Protein AF-A0A2W6RPC5-F1 (afdb_monomer)

Mean predicted aligned error: 13.51 Å

Structure (mmCIF, N/CA/C/O backbone):
data_AF-A0A2W6RPC5-F1
#
_entry.id   AF-A0A2W6RPC5-F1
#
loop_
_atom_site.group_PDB
_atom_site.id
_atom_site.type_symbol
_atom_site.label_atom_id
_atom_site.label_alt_id
_atom_site.label_comp_id
_atom_site.label_asym_id
_atom_site.label_entity_id
_atom_site.label_seq_id
_atom_site.pdbx_PDB_ins_code
_atom_site.Cartn_x
_atom_site.Cartn_y
_atom_site.Cartn_z
_atom_site.occupancy
_atom_site.B_iso_or_equiv
_atom_site.auth_seq_id
_atom_site.auth_comp_id
_atom_site.auth_asym_id
_atom_site.auth_atom_id
_atom_site.pdbx_PDB_model_num
ATOM 1 N N . MET A 1 1 ? 62.643 -22.794 -5.405 1.00 46.41 1 MET A N 1
ATOM 2 C CA . MET A 1 1 ? 61.440 -23.040 -6.233 1.00 46.41 1 MET A CA 1
ATOM 3 C C . MET A 1 1 ? 60.280 -23.448 -5.331 1.00 46.41 1 MET A C 1
ATOM 5 O O . MET A 1 1 ? 60.248 -24.604 -4.944 1.00 46.41 1 MET A O 1
ATOM 9 N N . LYS A 1 2 ? 59.415 -22.513 -4.904 1.00 47.59 2 LYS A N 1
ATOM 10 C CA . LYS A 1 2 ? 58.108 -22.768 -4.243 1.00 47.59 2 LYS A CA 1
ATOM 11 C C . LYS A 1 2 ? 57.460 -21.427 -3.851 1.00 47.59 2 LYS A C 1
ATOM 13 O O . LYS A 1 2 ? 57.231 -21.134 -2.689 1.00 47.59 2 LYS A O 1
ATOM 18 N N . ALA A 1 3 ? 57.231 -20.569 -4.838 1.00 52.50 3 ALA A N 1
ATOM 19 C CA . ALA A 1 3 ? 56.497 -19.318 -4.666 1.00 52.50 3 ALA A CA 1
ATOM 20 C C . ALA A 1 3 ? 55.527 -19.200 -5.843 1.00 52.50 3 ALA A C 1
ATOM 22 O O . ALA A 1 3 ? 55.851 -18.570 -6.840 1.00 52.50 3 ALA A O 1
ATOM 23 N N . ALA A 1 4 ? 54.409 -19.930 -5.797 1.00 54.69 4 ALA A N 1
ATOM 24 C CA . ALA A 1 4 ? 53.436 -19.895 -6.897 1.00 54.69 4 ALA A CA 1
ATOM 25 C C . ALA A 1 4 ? 51.991 -20.285 -6.532 1.00 54.69 4 ALA A C 1
ATOM 27 O O . ALA A 1 4 ? 51.153 -20.323 -7.422 1.00 54.69 4 ALA A O 1
ATOM 28 N N . LEU A 1 5 ? 51.657 -20.579 -5.269 1.00 53.16 5 LEU A N 1
ATOM 29 C CA . LEU A 1 5 ? 50.333 -21.143 -4.937 1.00 53.16 5 LEU A CA 1
ATOM 30 C C . LEU A 1 5 ? 49.415 -20.233 -4.110 1.00 53.16 5 LEU A C 1
ATOM 32 O O . LEU A 1 5 ? 48.334 -20.660 -3.730 1.00 53.16 5 LEU A O 1
ATOM 36 N N . LEU A 1 6 ? 49.791 -18.976 -3.863 1.00 52.06 6 LEU A N 1
ATOM 37 C CA . LEU A 1 6 ? 48.990 -18.061 -3.030 1.00 52.06 6 LEU A CA 1
ATOM 38 C C . LEU A 1 6 ? 48.112 -17.072 -3.819 1.00 52.06 6 LEU A C 1
ATOM 40 O O . LEU A 1 6 ? 47.430 -16.258 -3.210 1.00 52.06 6 LEU A O 1
ATOM 44 N N . LEU A 1 7 ? 48.088 -17.135 -5.155 1.00 53.97 7 LEU A N 1
ATOM 45 C CA . LEU A 1 7 ? 47.388 -16.141 -5.990 1.00 53.97 7 LEU A CA 1
ATOM 46 C C . LEU A 1 7 ? 46.000 -16.571 -6.501 1.00 53.97 7 LEU A C 1
ATOM 48 O O . LEU A 1 7 ? 45.325 -15.780 -7.150 1.00 53.97 7 LEU A O 1
ATOM 52 N N . LEU A 1 8 ? 45.530 -17.782 -6.185 1.00 52.47 8 LEU A N 1
ATOM 53 C CA . LEU A 1 8 ? 44.227 -18.288 -6.656 1.00 52.47 8 LEU A CA 1
ATOM 54 C C . LEU A 1 8 ? 43.038 -17.954 -5.731 1.00 52.47 8 LEU A C 1
ATOM 56 O O . LEU A 1 8 ? 41.902 -18.264 -6.069 1.00 52.47 8 LEU A O 1
ATOM 60 N N 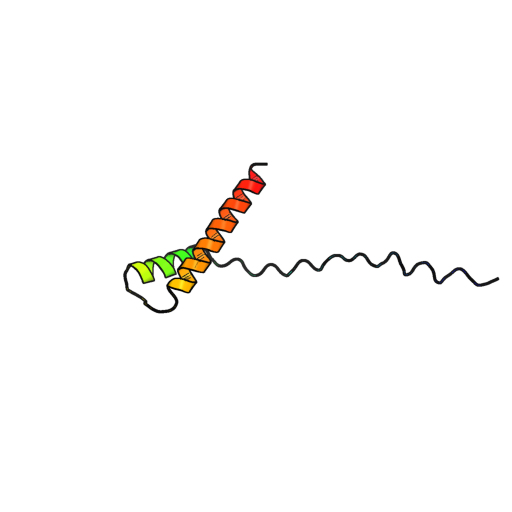. GLY A 1 9 ? 43.269 -17.289 -4.594 1.00 49.78 9 GLY A N 1
ATOM 61 C CA . GLY A 1 9 ? 42.210 -16.908 -3.646 1.00 49.78 9 GLY A CA 1
ATOM 62 C C . GLY A 1 9 ? 41.489 -15.586 -3.949 1.00 49.78 9 GLY A C 1
ATOM 63 O O . GLY A 1 9 ? 40.529 -15.257 -3.264 1.00 49.78 9 GLY A O 1
ATOM 64 N N . LEU A 1 10 ? 41.933 -14.816 -4.949 1.00 51.94 10 LEU A N 1
ATOM 65 C CA . LEU A 1 10 ? 41.431 -13.455 -5.219 1.00 51.94 10 LEU A CA 1
ATOM 66 C C . LEU A 1 10 ? 40.330 -13.377 -6.291 1.00 51.94 10 LEU A C 1
ATOM 68 O O . LEU A 1 10 ? 39.809 -12.297 -6.543 1.00 51.94 10 LEU A O 1
ATOM 72 N N . LEU A 1 11 ? 39.947 -14.505 -6.900 1.00 52.91 11 LEU A N 1
ATOM 73 C CA . LEU A 1 11 ? 38.870 -14.576 -7.903 1.00 52.91 11 LEU A CA 1
ATOM 74 C C . LEU A 1 11 ? 37.606 -15.290 -7.390 1.00 52.91 11 LEU A C 1
ATOM 76 O O . LEU A 1 11 ? 36.603 -15.336 -8.093 1.00 52.91 11 LEU A O 1
ATOM 80 N N . ALA A 1 12 ? 37.626 -15.807 -6.157 1.00 51.78 12 ALA A N 1
ATOM 81 C CA . ALA A 1 12 ? 36.478 -16.457 -5.516 1.00 51.78 12 ALA A CA 1
ATOM 82 C C . ALA A 1 12 ? 35.613 -15.487 -4.688 1.00 51.78 12 ALA A C 1
ATOM 84 O O . ALA A 1 12 ? 34.795 -15.910 -3.881 1.00 51.78 12 ALA A O 1
ATOM 85 N N . GLY A 1 13 ? 35.783 -14.181 -4.886 1.00 46.62 13 GLY A N 1
ATOM 86 C CA . GLY A 1 13 ? 34.889 -13.158 -4.357 1.00 46.62 13 GLY A CA 1
ATOM 87 C C . GLY A 1 13 ? 33.808 -12.801 -5.367 1.00 46.62 13 GLY A C 1
ATOM 88 O O . GLY A 1 13 ? 33.648 -11.626 -5.684 1.00 46.62 13 GLY A O 1
ATOM 89 N N . CYS A 1 14 ? 33.100 -13.803 -5.903 1.00 54.19 14 CYS A N 1
ATOM 90 C CA . CYS A 1 14 ? 31.7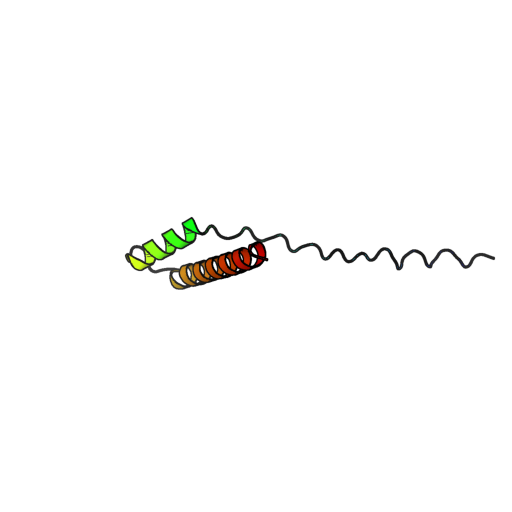53 -13.595 -6.427 1.00 54.19 14 CYS A CA 1
ATOM 91 C C . CYS A 1 14 ? 30.928 -13.024 -5.274 1.00 54.19 14 CYS A C 1
ATOM 93 O O . CYS A 1 14 ? 30.396 -13.758 -4.447 1.00 54.19 14 CYS A O 1
ATOM 95 N N . GLY A 1 15 ? 30.874 -11.697 -5.187 1.00 48.25 15 GLY A N 1
ATOM 96 C CA . GLY A 1 15 ? 29.869 -10.995 -4.412 1.00 48.25 15 GLY A CA 1
ATOM 97 C C . GLY A 1 15 ? 28.532 -11.167 -5.116 1.00 48.25 15 GLY A C 1
ATOM 98 O O . GLY A 1 15 ? 27.983 -10.196 -5.631 1.00 48.25 15 GLY A O 1
ATOM 99 N N . GLU A 1 16 ? 28.029 -12.403 -5.179 1.00 52.34 16 GLU A N 1
ATOM 100 C CA . GLU A 1 16 ? 26.600 -12.641 -5.299 1.00 52.34 16 GLU A CA 1
ATOM 101 C C . GLU A 1 16 ? 26.014 -11.953 -4.078 1.00 52.34 16 GLU A C 1
ATOM 103 O O . GLU A 1 16 ? 26.103 -12.424 -2.946 1.00 52.34 16 GLU A O 1
ATOM 108 N N . THR A 1 17 ? 25.576 -10.719 -4.312 1.00 52.56 17 THR A N 1
ATOM 109 C CA . THR A 1 17 ? 24.893 -9.909 -3.324 1.00 52.56 17 THR A CA 1
ATOM 110 C C . THR A 1 17 ? 23.674 -10.735 -2.990 1.00 52.56 17 THR A C 1
ATOM 112 O O . THR A 1 17 ? 22.795 -10.868 -3.840 1.00 52.56 17 THR A O 1
ATOM 115 N N . GLU A 1 18 ? 23.712 -11.391 -1.831 1.00 52.66 18 GLU A N 1
ATOM 116 C CA . GLU A 1 18 ? 22.641 -12.224 -1.310 1.00 52.66 18 GLU A CA 1
ATOM 117 C C . GLU A 1 18 ? 21.356 -11.430 -1.526 1.00 52.66 18 GLU A C 1
ATOM 119 O O . GLU A 1 18 ? 21.179 -10.362 -0.933 1.00 52.66 18 GLU A O 1
ATOM 124 N N . ALA A 1 19 ? 20.561 -11.848 -2.520 1.00 57.69 19 ALA A N 1
ATOM 125 C CA . ALA A 1 19 ? 19.413 -11.073 -2.949 1.00 57.69 19 ALA A CA 1
ATOM 126 C C . ALA A 1 19 ? 18.560 -10.883 -1.695 1.00 57.69 19 ALA A C 1
ATOM 128 O O . ALA A 1 19 ? 18.226 -11.895 -1.065 1.00 57.69 19 ALA A O 1
ATOM 129 N N . PRO A 1 20 ? 18.283 -9.632 -1.270 1.00 54.59 20 PRO A N 1
ATOM 130 C CA . PRO A 1 20 ? 17.564 -9.395 -0.031 1.00 54.59 20 PRO A CA 1
ATOM 131 C C . PRO A 1 20 ? 16.305 -10.241 -0.103 1.00 54.59 20 PRO A C 1
ATOM 133 O O . PRO A 1 20 ? 15.570 -10.141 -1.090 1.00 54.59 20 PRO A O 1
ATOM 136 N N . LYS A 1 21 ? 16.130 -11.147 0.874 1.00 54.50 21 LYS A N 1
ATOM 137 C CA . LYS A 1 21 ? 14.951 -12.013 0.951 1.00 54.50 21 LYS A CA 1
ATOM 138 C C . LYS A 1 21 ? 13.754 -11.117 0.699 1.00 54.50 21 LYS A C 1
ATOM 140 O O . LYS A 1 21 ? 13.517 -10.212 1.494 1.00 54.50 21 LYS A O 1
ATOM 145 N N . ALA A 1 22 ? 13.095 -11.320 -0.441 1.00 58.00 22 ALA A N 1
ATOM 146 C CA . ALA A 1 22 ? 11.988 -10.480 -0.846 1.00 58.00 22 ALA A CA 1
ATOM 147 C C . ALA A 1 22 ? 10.980 -10.526 0.298 1.00 58.00 22 ALA A C 1
ATOM 149 O O . ALA A 1 22 ? 10.440 -11.595 0.599 1.00 58.00 22 ALA A O 1
ATOM 150 N N . GLU A 1 23 ? 10.809 -9.402 0.997 1.00 59.31 23 GLU A N 1
ATOM 151 C CA . GLU A 1 23 ? 9.778 -9.317 2.016 1.00 59.31 23 GLU A CA 1
ATOM 152 C C . GLU A 1 23 ? 8.459 -9.712 1.349 1.00 59.31 23 GLU A C 1
ATOM 154 O O . GLU A 1 23 ? 8.212 -9.313 0.201 1.00 59.31 23 GLU A O 1
ATOM 159 N N . PRO A 1 24 ? 7.641 -10.553 2.005 1.00 64.69 24 PRO A N 1
ATOM 160 C CA . PRO A 1 24 ? 6.387 -10.988 1.424 1.00 64.69 24 PRO A CA 1
ATOM 161 C C . PRO A 1 24 ? 5.583 -9.745 1.065 1.00 64.69 24 PRO A C 1
ATOM 163 O O . PRO A 1 24 ? 5.272 -8.915 1.924 1.00 64.69 24 PRO A O 1
ATOM 166 N N . ARG A 1 25 ? 5.307 -9.597 -0.235 1.00 68.12 25 ARG A N 1
ATOM 167 C CA . ARG A 1 25 ? 4.612 -8.428 -0.754 1.00 68.12 25 ARG A CA 1
ATOM 168 C C . ARG A 1 25 ? 3.271 -8.330 -0.025 1.00 68.12 25 ARG A C 1
ATOM 170 O O . ARG A 1 25 ? 2.548 -9.329 0.008 1.00 68.12 25 ARG A O 1
ATOM 177 N N . PRO A 1 26 ? 2.953 -7.186 0.599 1.00 73.75 26 PRO A N 1
ATOM 178 C CA . PRO A 1 26 ? 1.733 -7.074 1.376 1.00 73.75 26 PRO A CA 1
ATOM 179 C C . PRO A 1 26 ? 0.521 -7.336 0.478 1.00 73.75 26 PRO A C 1
ATOM 181 O O . PRO A 1 26 ? 0.462 -6.849 -0.653 1.00 73.75 26 PRO A O 1
ATOM 184 N N . ASP A 1 27 ? -0.424 -8.132 0.982 1.00 85.50 27 ASP A N 1
ATOM 185 C CA . ASP A 1 27 ? -1.620 -8.513 0.237 1.00 85.50 27 ASP A CA 1
ATOM 186 C C . ASP A 1 27 ? -2.453 -7.266 -0.082 1.00 85.50 27 ASP A C 1
ATOM 188 O O . ASP A 1 27 ? -2.981 -6.585 0.804 1.00 85.50 27 ASP A O 1
ATOM 192 N N . ARG A 1 28 ? -2.552 -6.965 -1.379 1.00 89.31 28 ARG A N 1
ATOM 193 C CA . ARG A 1 28 ? -3.290 -5.815 -1.889 1.00 89.31 28 ARG A CA 1
ATOM 194 C C . ARG A 1 28 ? -4.759 -5.868 -1.481 1.00 89.31 28 ARG A C 1
ATOM 196 O O . ARG A 1 28 ? -5.290 -4.836 -1.084 1.00 89.31 28 ARG A O 1
ATOM 203 N N . ALA A 1 29 ? -5.396 -7.037 -1.550 1.00 90.94 29 ALA A N 1
ATOM 204 C CA . ALA A 1 29 ? -6.814 -7.172 -1.230 1.00 90.94 29 ALA A CA 1
ATOM 205 C C . ALA A 1 29 ? -7.067 -6.879 0.255 1.00 90.94 29 ALA A C 1
ATOM 207 O O . ALA A 1 29 ? -8.012 -6.174 0.604 1.00 90.94 29 ALA A O 1
ATOM 208 N N . ALA A 1 30 ? -6.171 -7.343 1.130 1.00 91.06 30 ALA A N 1
ATOM 209 C CA . ALA A 1 30 ? -6.240 -7.051 2.558 1.00 91.06 30 ALA A CA 1
ATOM 210 C C . ALA A 1 30 ? -6.055 -5.552 2.860 1.00 91.06 30 ALA A C 1
ATOM 212 O O . ALA A 1 30 ? -6.745 -5.003 3.721 1.00 91.06 30 ALA A O 1
ATOM 213 N N . LEU A 1 31 ? -5.148 -4.871 2.150 1.00 93.12 31 LEU A N 1
ATOM 214 C CA . LEU A 1 31 ? -4.954 -3.423 2.283 1.00 93.12 31 LEU A CA 1
ATOM 215 C C . LEU A 1 31 ? -6.149 -2.622 1.749 1.00 93.12 31 LEU A C 1
ATOM 217 O O . LEU A 1 31 ? -6.542 -1.641 2.376 1.00 93.12 31 LEU A O 1
ATOM 221 N N . GLU A 1 32 ? -6.742 -3.036 0.629 1.00 94.38 32 GLU A N 1
ATOM 222 C CA . GLU A 1 32 ? -7.945 -2.406 0.071 1.00 94.38 32 GLU A CA 1
ATOM 223 C C . GLU A 1 32 ? -9.131 -2.533 1.034 1.00 94.38 32 GLU A C 1
ATOM 225 O O . GLU A 1 32 ? -9.752 -1.520 1.354 1.00 94.38 32 GLU A O 1
ATOM 230 N N . ALA A 1 33 ? -9.368 -3.723 1.595 1.00 94.44 33 ALA A N 1
ATOM 231 C CA . ALA A 1 33 ? -10.401 -3.931 2.611 1.00 94.44 33 ALA A CA 1
ATOM 232 C C . ALA A 1 33 ? -10.151 -3.090 3.878 1.00 94.44 33 ALA A C 1
ATOM 234 O O . ALA A 1 33 ? -11.066 -2.469 4.415 1.00 94.44 33 ALA A O 1
ATOM 235 N N . ALA A 1 34 ? -8.896 -3.009 4.335 1.00 93.31 34 ALA A N 1
ATOM 236 C CA . ALA A 1 34 ? -8.524 -2.195 5.489 1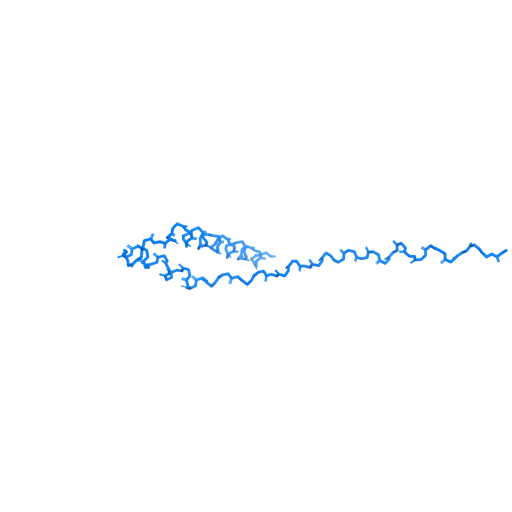.00 93.31 34 ALA A CA 1
ATOM 237 C C . ALA A 1 34 ? -8.790 -0.695 5.281 1.00 93.31 34 ALA A C 1
ATOM 239 O O . ALA A 1 34 ? -9.176 -0.013 6.232 1.00 93.31 34 ALA A O 1
ATOM 240 N N . VAL A 1 35 ? -8.568 -0.183 4.066 1.00 95.62 35 VAL A N 1
ATOM 241 C CA . VAL A 1 35 ? -8.882 1.207 3.704 1.00 95.62 35 VAL A CA 1
ATOM 242 C C . VAL A 1 35 ? -10.392 1.405 3.577 1.00 95.62 35 VAL A C 1
ATOM 244 O O . VAL A 1 35 ? -10.907 2.376 4.117 1.00 95.62 35 VAL A O 1
ATOM 247 N N . GLU A 1 36 ? -11.123 0.467 2.976 1.00 96.19 36 GLU A N 1
ATOM 248 C CA . GLU A 1 36 ? -12.587 0.543 2.883 1.00 96.19 36 GLU A CA 1
ATOM 249 C C . GLU A 1 36 ? -13.251 0.572 4.272 1.00 96.19 36 GLU A C 1
ATOM 251 O O . GLU A 1 36 ? -14.176 1.345 4.522 1.00 96.19 36 GLU A O 1
ATOM 256 N N . ASP A 1 37 ? -12.752 -0.220 5.221 1.00 95.88 37 ASP A N 1
ATOM 257 C CA . ASP A 1 37 ? -13.200 -0.175 6.615 1.00 95.88 37 ASP A CA 1
ATOM 258 C C . ASP A 1 37 ? -12.926 1.185 7.276 1.00 95.88 37 ASP A C 1
ATOM 260 O O . ASP A 1 37 ? -13.728 1.651 8.090 1.00 95.88 37 ASP A O 1
ATOM 264 N N . CYS A 1 38 ? -11.807 1.831 6.938 1.00 95.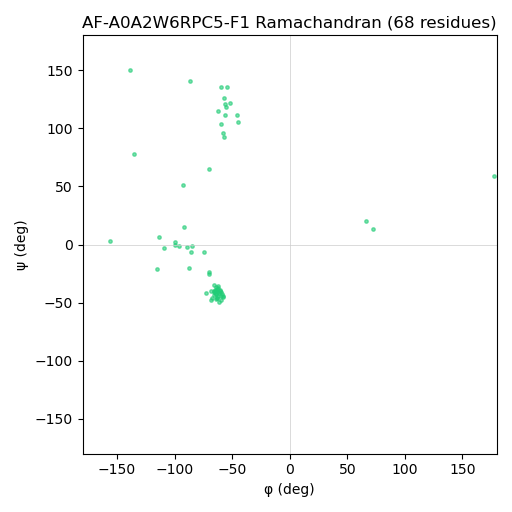81 38 CYS A N 1
ATOM 265 C CA . CYS A 1 38 ? -11.497 3.185 7.396 1.00 95.81 38 CYS A CA 1
ATOM 266 C C . CYS A 1 38 ? -12.450 4.222 6.792 1.00 95.81 38 CYS A C 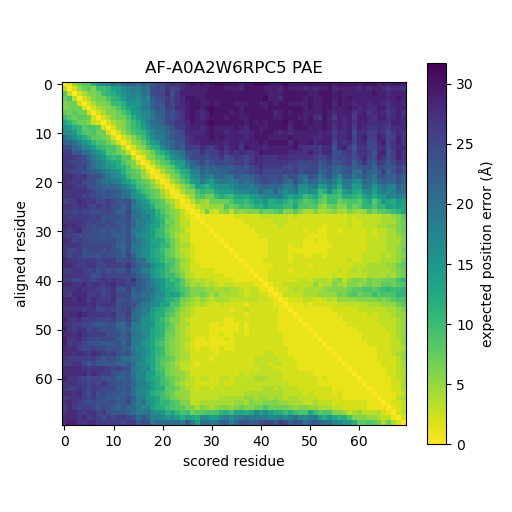1
ATOM 268 O O . CYS A 1 38 ? -12.996 5.043 7.528 1.00 95.81 38 CYS A O 1
ATOM 270 N N . ASP A 1 39 ? -12.704 4.151 5.485 1.00 95.44 39 ASP A N 1
ATOM 271 C CA . ASP A 1 39 ? -13.567 5.093 4.766 1.00 95.44 39 ASP A CA 1
ATOM 272 C C . ASP A 1 39 ? -15.031 4.985 5.222 1.00 95.44 39 ASP A C 1
ATOM 274 O O . ASP A 1 39 ? -15.731 5.990 5.350 1.00 95.44 39 ASP A O 1
ATOM 278 N N . ARG A 1 40 ? -15.486 3.770 5.557 1.00 96.06 40 ARG A N 1
ATOM 279 C CA . ARG A 1 40 ? -16.806 3.523 6.166 1.00 96.06 40 ARG A CA 1
ATOM 280 C C . ARG A 1 40 ? -16.884 3.921 7.643 1.00 96.06 40 ARG A C 1
ATOM 282 O O . ARG A 1 40 ? -17.958 3.849 8.238 1.00 96.06 40 ARG A O 1
ATOM 289 N N . GLY A 1 41 ? -15.765 4.304 8.260 1.00 93.75 41 GLY A N 1
ATOM 290 C CA . GLY A 1 41 ? -15.683 4.641 9.681 1.00 93.75 41 GLY A CA 1
ATOM 291 C C . GLY A 1 41 ? -15.780 3.440 10.630 1.00 93.75 41 GLY A C 1
ATOM 292 O O . GLY A 1 41 ? -15.949 3.635 11.834 1.00 93.75 41 GLY A O 1
ATOM 293 N N . ALA A 1 42 ? -15.656 2.207 10.123 1.00 93.31 42 ALA A N 1
ATOM 294 C CA . ALA A 1 42 ? -15.700 0.976 10.918 1.00 93.31 42 ALA A CA 1
ATOM 295 C C . ALA A 1 42 ? -14.458 0.811 11.813 1.00 93.31 42 ALA A C 1
ATOM 297 O O . ALA A 1 42 ? -14.517 0.182 12.870 1.00 93.31 42 ALA A O 1
ATOM 298 N N . ARG A 1 43 ? -13.335 1.423 11.424 1.00 86.31 43 ARG A N 1
ATOM 299 C CA . ARG A 1 43 ? -12.092 1.501 12.205 1.00 86.31 43 ARG A CA 1
ATOM 300 C C . ARG A 1 43 ? -11.486 2.896 12.093 1.00 86.31 43 ARG A C 1
ATOM 302 O O . ARG A 1 43 ? -11.626 3.557 11.073 1.00 86.31 43 ARG A O 1
ATOM 309 N N . ARG A 1 44 ? -10.779 3.337 13.139 1.00 84.31 44 ARG A N 1
ATOM 310 C CA . ARG A 1 44 ? -10.030 4.613 13.132 1.00 84.31 44 ARG A CA 1
ATOM 311 C C . ARG A 1 44 ? -8.519 4.449 13.260 1.00 84.31 44 ARG A C 1
ATOM 313 O O . ARG A 1 44 ? -7.772 5.360 12.929 1.00 84.31 44 ARG A O 1
ATOM 320 N N . GLN A 1 45 ? -8.055 3.312 13.773 1.00 90.81 45 GLN A N 1
ATOM 321 C CA . GLN A 1 45 ? -6.629 3.082 13.994 1.00 90.81 45 GLN A CA 1
ATOM 322 C C . GLN A 1 45 ? -5.961 2.521 12.737 1.00 90.81 45 GLN A C 1
ATOM 324 O O . GLN A 1 45 ? -6.520 1.678 12.031 1.00 90.81 45 GLN A O 1
ATOM 329 N N . GLY A 1 46 ? -4.742 2.996 12.470 1.00 90.00 46 GLY A N 1
ATOM 330 C CA . GLY A 1 46 ? -3.907 2.502 11.376 1.00 90.00 46 GLY A CA 1
ATOM 331 C C . GLY A 1 46 ? -4.452 2.787 9.974 1.00 90.00 46 GLY A C 1
ATOM 332 O O . GLY A 1 46 ? -4.068 2.085 9.043 1.00 90.00 46 GLY A O 1
ATOM 333 N N . CYS A 1 47 ? -5.354 3.760 9.814 1.00 94.44 47 CYS A N 1
ATOM 334 C CA . CYS A 1 47 ? -5.911 4.131 8.511 1.00 94.44 47 CYS A CA 1
ATOM 335 C C . CYS A 1 47 ? -4.863 4.780 7.609 1.00 94.44 47 CYS A C 1
ATOM 337 O O . CYS A 1 47 ? -4.654 4.312 6.493 1.00 94.44 47 CYS A O 1
ATOM 339 N N . ASP A 1 48 ? -4.112 5.746 8.137 1.00 95.56 48 ASP A N 1
ATOM 340 C CA . ASP A 1 48 ? -3.030 6.407 7.399 1.00 95.56 48 ASP A CA 1
ATOM 341 C C . ASP A 1 48 ? -1.954 5.402 6.963 1.00 95.56 48 ASP A C 1
ATOM 343 O O . ASP A 1 48 ? -1.489 5.415 5.826 1.00 95.56 48 ASP A O 1
ATOM 347 N N . ALA A 1 49 ? -1.609 4.459 7.848 1.00 93.88 49 ALA A N 1
ATOM 348 C CA . ALA A 1 49 ? -0.651 3.400 7.547 1.00 93.88 49 ALA A CA 1
ATOM 349 C C . ALA A 1 49 ? -1.166 2.435 6.463 1.00 93.88 49 ALA A C 1
ATOM 351 O O . ALA A 1 49 ? -0.398 2.031 5.590 1.00 93.88 49 ALA A O 1
ATOM 352 N N . ALA A 1 50 ? -2.453 2.068 6.497 1.00 92.31 50 ALA A N 1
ATOM 353 C CA . ALA A 1 50 ? -3.066 1.228 5.469 1.00 92.31 50 ALA A CA 1
ATOM 354 C C . ALA A 1 50 ? -3.108 1.943 4.109 1.00 92.31 50 ALA A C 1
ATOM 356 O O . ALA A 1 50 ? -2.741 1.347 3.097 1.00 92.31 50 ALA A O 1
ATOM 357 N N . GLN A 1 51 ? -3.472 3.230 4.089 1.00 94.56 51 GLN A N 1
ATOM 358 C CA . GLN A 1 51 ? -3.474 4.047 2.874 1.00 94.56 51 GLN A CA 1
ATOM 359 C C . GLN A 1 51 ? -2.067 4.206 2.284 1.00 94.56 51 GLN A C 1
ATOM 361 O O . GLN A 1 51 ? -1.888 4.005 1.082 1.00 94.56 51 GLN A O 1
ATOM 366 N N . ALA A 1 52 ? -1.062 4.506 3.113 1.00 95.44 52 ALA A N 1
ATOM 367 C CA . ALA A 1 52 ? 0.326 4.636 2.672 1.00 95.44 52 ALA A CA 1
ATOM 368 C C . ALA A 1 52 ? 0.843 3.333 2.042 1.00 95.44 52 ALA A C 1
ATOM 370 O O . ALA A 1 52 ? 1.343 3.342 0.917 1.00 95.44 52 ALA A O 1
ATOM 371 N N . ARG A 1 53 ? 0.624 2.192 2.709 1.00 94.25 53 ARG A N 1
ATOM 372 C CA . ARG A 1 53 ? 1.015 0.873 2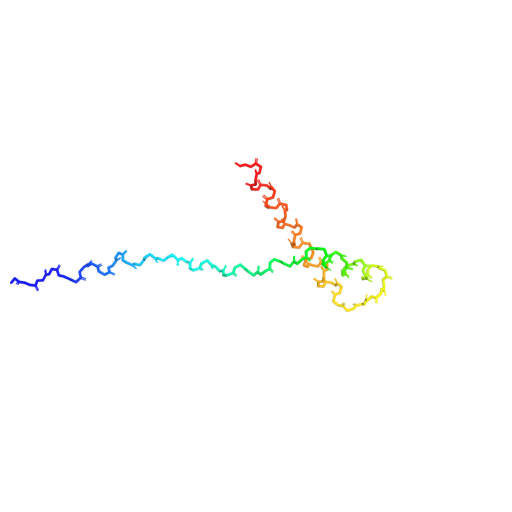.186 1.00 94.25 53 ARG A CA 1
ATOM 373 C C . ARG A 1 53 ? 0.293 0.523 0.886 1.00 94.25 53 ARG A C 1
ATOM 375 O O . ARG A 1 53 ? 0.910 0.008 -0.041 1.00 94.25 53 ARG A O 1
ATOM 382 N N . LEU A 1 54 ? -1.003 0.824 0.775 1.00 94.88 54 LEU A N 1
ATOM 383 C CA . LEU A 1 54 ? -1.747 0.596 -0.467 1.00 94.88 54 LEU A CA 1
ATOM 384 C C . LEU A 1 54 ? -1.204 1.453 -1.622 1.00 94.88 54 LEU A C 1
ATOM 386 O O . LEU A 1 54 ? -1.120 0.985 -2.760 1.00 94.88 54 LEU A O 1
ATOM 390 N N . ALA A 1 55 ? -0.814 2.699 -1.346 1.00 95.12 55 ALA A N 1
ATOM 391 C CA . ALA A 1 55 ? -0.209 3.581 -2.339 1.00 95.12 55 ALA A CA 1
ATOM 392 C C . ALA A 1 55 ? 1.149 3.053 -2.836 1.00 95.12 55 ALA A C 1
ATOM 394 O O . ALA A 1 55 ? 1.419 3.109 -4.039 1.00 95.12 55 ALA A O 1
ATOM 395 N N . GLU A 1 56 ? 1.970 2.496 -1.943 1.00 93.75 56 GLU A N 1
ATOM 396 C CA . GLU A 1 56 ? 3.227 1.824 -2.293 1.00 93.75 56 GLU A CA 1
ATOM 397 C C . GLU A 1 56 ? 2.982 0.609 -3.193 1.00 93.75 56 GLU A C 1
ATOM 399 O O . GLU A 1 56 ? 3.549 0.539 -4.283 1.00 93.75 56 GLU A O 1
ATOM 404 N N . VAL A 1 57 ? 2.047 -0.280 -2.832 1.00 92.88 57 VAL A N 1
ATOM 405 C CA . VAL A 1 57 ? 1.710 -1.450 -3.666 1.00 92.88 57 VAL A CA 1
ATOM 406 C C . VAL A 1 57 ? 1.261 -1.028 -5.065 1.00 92.88 57 VAL A C 1
ATOM 408 O O . VAL A 1 57 ? 1.734 -1.585 -6.055 1.00 92.88 57 VAL A O 1
ATOM 411 N N . ARG A 1 58 ? 0.406 -0.002 -5.173 1.00 92.44 58 ARG A N 1
ATOM 412 C CA . ARG A 1 58 ? -0.051 0.540 -6.467 1.00 92.44 58 ARG A CA 1
ATOM 413 C C . ARG A 1 58 ? 1.085 1.153 -7.283 1.00 92.44 58 ARG A C 1
ATOM 415 O O . ARG A 1 58 ? 1.081 1.070 -8.513 1.00 92.44 58 ARG A O 1
ATOM 422 N N . ARG A 1 59 ? 2.047 1.804 -6.625 1.00 93.06 59 ARG A N 1
ATOM 423 C CA . ARG A 1 59 ? 3.250 2.324 -7.285 1.00 93.06 59 ARG A CA 1
ATOM 424 C C . ARG A 1 59 ? 4.080 1.178 -7.851 1.00 93.06 59 ARG A C 1
ATOM 426 O O . ARG A 1 59 ? 4.476 1.260 -9.012 1.00 93.06 59 ARG A O 1
ATOM 433 N N . ASP A 1 60 ? 4.301 0.135 -7.064 1.00 90.44 60 ASP A N 1
ATOM 434 C CA . ASP A 1 60 ? 5.074 -1.032 -7.477 1.00 90.44 60 ASP A CA 1
ATOM 435 C C . ASP A 1 60 ? 4.387 -1.794 -8.612 1.00 90.44 60 ASP A C 1
ATOM 437 O O . ASP A 1 60 ? 5.051 -2.165 -9.576 1.00 90.44 60 ASP A O 1
ATOM 441 N N . ASP A 1 61 ? 3.058 -1.946 -8.563 1.00 89.06 61 ASP A N 1
ATOM 442 C CA . ASP A 1 61 ? 2.265 -2.537 -9.649 1.00 89.06 61 ASP A CA 1
ATOM 443 C C . ASP A 1 61 ? 2.453 -1.759 -10.952 1.00 89.06 61 ASP A C 1
ATOM 445 O O . ASP A 1 61 ? 2.699 -2.344 -12.006 1.00 89.06 61 ASP A O 1
ATOM 449 N N . ARG A 1 62 ? 2.406 -0.424 -10.881 1.00 90.44 62 ARG A N 1
ATOM 450 C CA . ARG A 1 62 ? 2.628 0.437 -12.045 1.00 90.44 62 ARG A CA 1
ATOM 451 C C . ARG A 1 62 ? 4.054 0.301 -12.588 1.00 90.44 62 ARG A C 1
ATOM 453 O O . ARG A 1 62 ? 4.233 0.230 -13.799 1.00 90.44 62 ARG A O 1
ATOM 460 N N . ILE A 1 63 ? 5.066 0.252 -11.721 1.00 91.44 63 ILE A N 1
ATOM 461 C CA . ILE A 1 63 ? 6.465 0.045 -12.135 1.00 91.4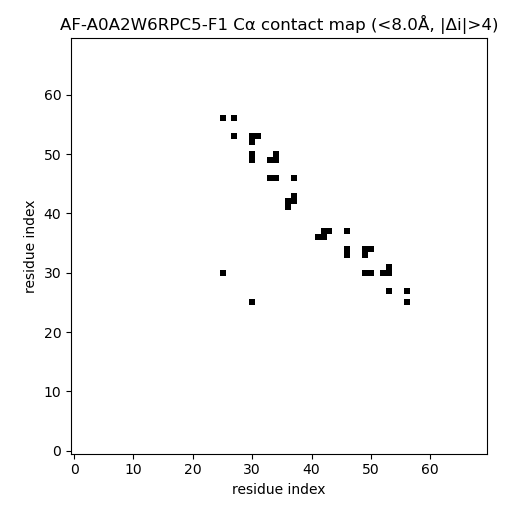4 63 ILE A CA 1
ATOM 462 C C . ILE A 1 63 ? 6.644 -1.338 -12.773 1.00 91.44 63 ILE A C 1
ATOM 464 O O . ILE A 1 63 ? 7.308 -1.451 -13.801 1.00 91.44 63 ILE A O 1
ATOM 468 N N . ALA A 1 64 ? 6.050 -2.382 -12.194 1.00 89.44 64 ALA A N 1
ATOM 469 C CA . ALA A 1 64 ? 6.098 -3.735 -12.735 1.00 89.44 64 ALA A CA 1
ATOM 470 C C . ALA A 1 64 ? 5.430 -3.810 -14.115 1.00 89.44 64 ALA A C 1
ATOM 472 O O . ALA A 1 64 ? 6.020 -4.366 -15.036 1.00 89.44 64 ALA A O 1
ATOM 473 N N . ALA A 1 65 ? 4.262 -3.182 -14.282 1.00 89.06 65 ALA A N 1
ATOM 474 C CA . ALA A 1 65 ? 3.587 -3.085 -15.572 1.00 89.06 65 ALA A CA 1
ATOM 475 C C . ALA A 1 65 ? 4.455 -2.367 -16.620 1.00 89.06 65 ALA A C 1
ATOM 477 O O . ALA A 1 65 ? 4.600 -2.864 -17.734 1.00 89.06 65 ALA A O 1
ATOM 478 N N . TYR A 1 66 ? 5.100 -1.250 -16.257 1.00 88.44 66 TYR A N 1
ATOM 479 C CA . TYR A 1 66 ? 6.043 -0.574 -17.155 1.00 88.44 66 TYR A CA 1
ATOM 480 C C . TYR A 1 66 ? 7.223 -1.469 -17.545 1.00 88.44 66 TYR A C 1
ATOM 482 O O . TYR A 1 66 ? 7.626 -1.450 -18.699 1.00 88.44 66 TYR A O 1
ATOM 490 N N . ARG A 1 67 ? 7.764 -2.270 -16.620 1.00 85.31 67 ARG A N 1
ATOM 491 C CA . ARG A 1 67 ? 8.875 -3.195 -16.907 1.00 85.31 67 ARG A CA 1
ATOM 492 C C . ARG A 1 67 ? 8.488 -4.382 -17.790 1.00 85.31 67 ARG A C 1
ATOM 494 O O . ARG A 1 67 ? 9.379 -4.968 -18.376 1.00 85.31 67 ARG A O 1
ATOM 501 N N . GLN A 1 68 ? 7.214 -4.768 -17.830 1.00 77.81 68 GLN A N 1
ATOM 502 C CA . GLN A 1 68 ? 6.720 -5.860 -18.682 1.00 77.81 68 GLN A CA 1
ATOM 503 C C . GLN A 1 68 ? 6.331 -5.386 -20.089 1.00 77.81 68 GLN A C 1
ATOM 505 O O . GLN A 1 68 ? 6.214 -6.201 -20.998 1.00 77.81 68 GLN A O 1
ATOM 510 N N . GLY A 1 69 ? 6.074 -4.084 -20.258 1.00 67.12 69 GLY A N 1
ATOM 511 C CA . GLY A 1 69 ? 5.728 -3.473 -21.546 1.00 67.12 69 GLY A CA 1
ATOM 512 C C . GLY A 1 69 ? 6.929 -3.086 -22.420 1.00 67.12 69 GLY A C 1
ATOM 513 O O . GLY A 1 69 ? 6.718 -2.574 -23.518 1.00 67.12 69 GLY A O 1
ATOM 514 N N . PHE A 1 70 ? 8.151 -3.311 -21.936 1.00 50.00 70 PHE A N 1
ATOM 515 C CA . PHE A 1 70 ? 9.433 -3.156 -22.632 1.00 50.00 70 PHE A CA 1
ATOM 516 C C . PHE A 1 70 ? 10.234 -4.453 -22.499 1.00 50.00 70 PHE A C 1
ATOM 518 O O . PHE A 1 70 ? 11.129 -4.665 -23.345 1.00 50.00 70 PHE A O 1
#

Secondary stru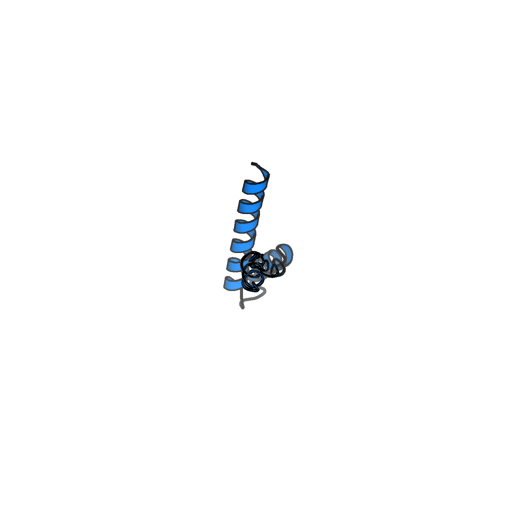cture (DSSP, 8-state):
----SSSTTSS-----------PPPP-HHHHHHHHHHHHTTS--TTHHHHHHHHHHHHHHHHHHHHHH--

pLDDT: mean 77.05, std 18.87, range [46.41, 96.19]

Foldseek 3Di:
DDDDPPPPPPPPPPPPVPPPPPDPQPDLVVLVVLLVCVVVVVDDPCNVVSVVSNVVSVVVVVVVVVVVVD

Solvent-accessible surface area (backbone atoms only — not comparable to full-atom values): 4516 Å² total; per-residue (Å²): 142,90,85,82,82,83,74,77,72,79,76,74,70,74,75,72,68,73,69,72,77,75,69,79,75,78,59,62,69,62,30,52,52,51,36,51,36,31,76,72,61,77,44,80,78,64,36,69,60,30,47,52,52,45,52,50,52,54,50,50,51,52,52,52,52,56,63,70,77,108

Radius of gyration: 23.72 Å; Cα contacts (8 Å, |Δi|>4): 19; chains: 1; boundi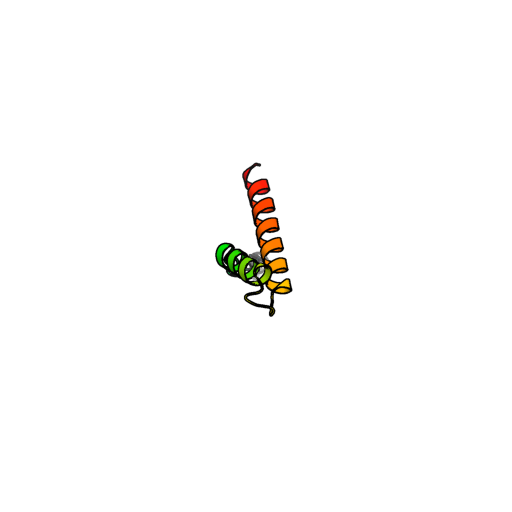ng box: 78×29×37 Å

Sequence (70 aa):
MKAALLLLGLLAGCGETEAPKAEPRPDRAALEAAVEDCDRGARRQGCDAAQARLAEVRRDDRIAAYRQGF